Protein AF-A0A531LM87-F1 (afdb_monomer)

Solvent-accessible surface area (backbone atoms only — not comparable to full-atom values): 6780 Å² total; per-residue (Å²): 140,84,88,80,95,71,61,80,38,57,71,77,74,52,65,90,88,71,44,79,80,77,78,45,81,88,76,82,76,84,52,53,81,94,46,64,90,66,51,77,75,80,88,79,84,87,84,82,89,80,81,90,64,92,45,75,66,54,52,50,49,54,56,46,62,70,35,48,65,49,49,36,58,46,21,48,71,38,54,52,80,78,92,65,83,81,46,67,76,82,36,40,58,44,73,77,73,71,108

Mean predicted aligned error: 4.52 Å

pLDDT: mean 90.81, std 5.33, range [72.06, 98.62]

Sequence (99 aa):
CYLHHQASFIPTFFPEGTKLGQDADFFYFPPYASKPELGTPVLGAGTLAMITKDSKAARAFIEFLKMPLAHEIWMAQGGFVTPFKGVNKDAYASDALKK

Radius of gyration: 16.84 Å; Cα contacts (8 Å, |Δi|>4): 76; chains: 1; bounding box: 39×30×48 Å

Secondary structure (DSSP, 8-state):
-------TTGGGGSPTT--BTTTB---PPPP-TT-GGG-S-----------SS--HHHHHHHHHHTSHHHHHHHHHHSS---S-TTS-GGGSSSGGGG-

Structure (mmCIF, N/CA/C/O backbone):
data_AF-A0A531LM87-F1
#
_entry.id   AF-A0A531LM87-F1
#
loop_
_atom_site.group_PDB
_atom_site.id
_atom_site.type_symbol
_atom_site.label_atom_id
_atom_site.label_alt_id
_atom_site.label_comp_id
_atom_site.label_asym_id
_atom_site.label_entity_id
_atom_site.label_seq_id
_atom_site.pdbx_PDB_ins_code
_atom_site.Cartn_x
_atom_site.Cartn_y
_atom_site.Cartn_z
_atom_site.occupancy
_atom_site.B_iso_or_equiv
_atom_site.auth_seq_id
_atom_site.auth_comp_id
_atom_site.auth_asym_id
_atom_site.auth_atom_id
_atom_site.pdbx_PDB_model_num
ATOM 1 N N . CYS A 1 1 ? 0.618 4.715 -25.164 1.00 72.06 1 CYS A N 1
ATOM 2 C CA . CYS A 1 1 ? 1.020 4.493 -23.761 1.00 72.06 1 CYS A CA 1
ATOM 3 C C . CYS A 1 1 ? 0.846 5.789 -22.988 1.00 72.06 1 CYS A C 1
ATOM 5 O O . CYS A 1 1 ? 1.275 6.823 -23.487 1.00 72.06 1 CYS A O 1
ATOM 7 N N . TYR A 1 2 ? 0.211 5.734 -21.818 1.00 81.31 2 TYR A N 1
ATOM 8 C CA . TYR A 1 2 ? 0.078 6.872 -20.908 1.00 81.31 2 TYR A CA 1
ATOM 9 C C . TYR A 1 2 ? 0.901 6.604 -19.653 1.00 81.31 2 TYR A C 1
ATOM 11 O O . TYR A 1 2 ? 0.967 5.466 -19.191 1.00 81.31 2 TYR A O 1
ATOM 19 N N . LEU A 1 3 ? 1.528 7.649 -19.116 1.00 86.50 3 LEU A N 1
ATOM 20 C CA . LEU A 1 3 ? 2.197 7.596 -17.825 1.00 86.50 3 LEU A CA 1
ATOM 21 C C . LEU A 1 3 ? 1.267 8.193 -16.768 1.00 86.50 3 LEU A C 1
ATOM 23 O O . LEU A 1 3 ? 0.919 9.369 -16.852 1.00 86.50 3 LEU A O 1
ATOM 27 N N . HIS A 1 4 ? 0.896 7.397 -15.768 1.00 87.69 4 HIS A N 1
ATOM 28 C CA . HIS A 1 4 ? 0.132 7.867 -14.617 1.00 87.69 4 HIS A CA 1
ATOM 29 C C . HIS A 1 4 ? 1.040 7.978 -13.394 1.00 87.69 4 HIS A C 1
ATOM 31 O O . HIS A 1 4 ? 1.759 7.041 -13.060 1.00 87.69 4 HIS A O 1
ATOM 37 N N . HIS A 1 5 ? 0.977 9.116 -12.704 1.00 86.56 5 HIS A N 1
ATOM 38 C CA . HIS A 1 5 ? 1.638 9.318 -11.417 1.00 86.56 5 HIS A CA 1
ATOM 39 C C . HIS A 1 5 ? 0.601 9.181 -10.294 1.00 86.56 5 HIS A C 1
ATOM 41 O O . HIS A 1 5 ? 0.059 10.169 -9.801 1.00 86.56 5 HIS A O 1
ATOM 47 N N . GLN A 1 6 ? 0.255 7.936 -9.961 1.00 83.75 6 GLN A N 1
ATOM 48 C CA . GLN A 1 6 ? -0.698 7.580 -8.904 1.00 83.75 6 GLN A CA 1
ATOM 49 C C . GLN A 1 6 ? -0.182 6.377 -8.106 1.00 83.75 6 GLN A C 1
ATOM 51 O O . GLN A 1 6 ? 0.658 5.619 -8.587 1.00 83.75 6 GLN A O 1
ATOM 56 N N . ALA A 1 7 ? -0.672 6.219 -6.875 1.00 83.88 7 ALA A N 1
ATOM 57 C CA . ALA A 1 7 ? -0.242 5.150 -5.980 1.00 83.88 7 ALA A CA 1
ATOM 58 C C . ALA A 1 7 ? -0.838 3.780 -6.366 1.00 83.88 7 ALA A C 1
ATOM 60 O O . ALA A 1 7 ? -1.593 3.642 -7.330 1.00 83.88 7 ALA A O 1
ATOM 61 N N . SER A 1 8 ? -0.529 2.760 -5.566 1.00 80.75 8 SER A N 1
ATOM 62 C CA . SER A 1 8 ? -0.869 1.348 -5.794 1.00 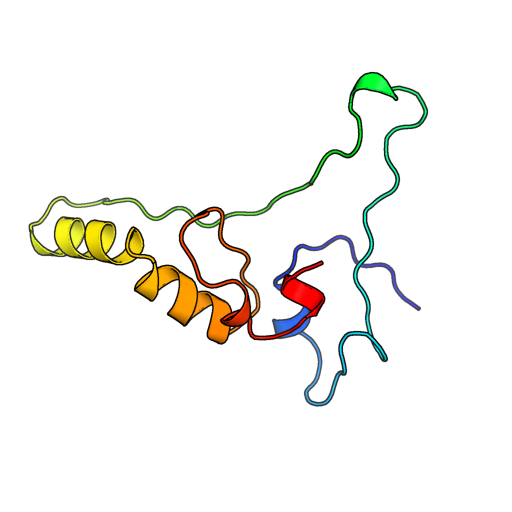80.75 8 SER A CA 1
ATOM 63 C C . SER A 1 8 ? -2.368 1.019 -5.900 1.00 80.75 8 SER A C 1
ATOM 65 O O . SER A 1 8 ? -2.712 -0.100 -6.272 1.00 80.75 8 SER A O 1
ATOM 67 N N . PHE A 1 9 ? -3.268 1.967 -5.616 1.00 84.62 9 PHE A N 1
ATOM 68 C CA . PHE A 1 9 ? -4.719 1.788 -5.741 1.00 84.62 9 PHE A CA 1
ATOM 69 C C . PHE A 1 9 ? -5.268 2.013 -7.156 1.00 84.62 9 PHE A C 1
ATOM 71 O O . PHE A 1 9 ? -6.409 1.631 -7.416 1.00 84.62 9 PHE A O 1
ATOM 78 N N . ILE A 1 10 ? -4.486 2.585 -8.083 1.00 88.44 10 ILE A N 1
ATOM 79 C CA . ILE A 1 10 ? -4.953 2.877 -9.451 1.00 88.44 10 ILE A CA 1
ATOM 80 C C . ILE A 1 10 ? -5.563 1.668 -10.196 1.00 88.44 10 ILE A C 1
ATOM 82 O O . ILE A 1 10 ? -6.539 1.890 -10.916 1.00 88.44 10 ILE A O 1
ATOM 86 N N . PRO A 1 11 ? -5.128 0.396 -10.004 1.00 87.88 11 PRO A N 1
ATOM 87 C CA . PRO A 1 11 ? -5.746 -0.734 -10.698 1.00 87.88 11 PRO A CA 1
ATOM 88 C C . PRO A 1 11 ? -7.237 -0.900 -10.429 1.00 87.88 11 PRO A C 1
ATOM 90 O O . PRO A 1 11 ? -7.941 -1.458 -11.262 1.00 87.88 11 PRO A O 1
ATOM 93 N N . THR A 1 12 ? -7.731 -0.397 -9.295 1.00 84.50 12 THR A N 1
ATOM 94 C CA . THR A 1 12 ? -9.158 -0.473 -8.945 1.00 84.50 12 THR A CA 1
ATOM 95 C C . THR A 1 12 ? -10.045 0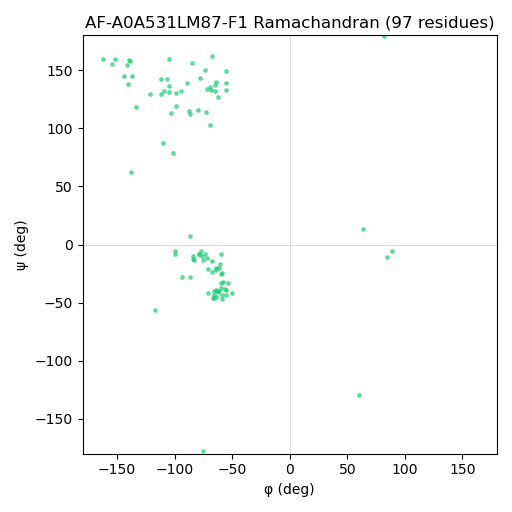.380 -9.859 1.00 84.50 12 THR A C 1
ATOM 97 O O . THR A 1 12 ? -11.258 0.197 -9.872 1.00 84.50 12 THR A O 1
ATOM 100 N N . PHE A 1 13 ? -9.455 1.289 -10.644 1.00 88.00 13 PHE A N 1
ATOM 101 C CA . PHE A 1 13 ? -10.154 2.123 -11.625 1.00 88.00 13 PHE A CA 1
ATOM 102 C C . PHE A 1 13 ? -10.038 1.602 -13.058 1.00 88.00 13 PHE A C 1
ATOM 104 O O . PHE A 1 13 ? -10.652 2.172 -13.962 1.00 88.00 13 PHE A O 1
ATOM 111 N N . PHE A 1 14 ? -9.216 0.579 -13.299 1.00 89.75 14 PHE A N 1
ATOM 112 C CA . PHE A 1 14 ? -9.034 0.053 -14.645 1.00 89.75 14 PHE A CA 1
ATOM 113 C C . PHE A 1 14 ? -10.263 -0.744 -15.097 1.00 89.75 14 PHE A C 1
ATOM 115 O O . PHE A 1 14 ? -10.952 -1.336 -14.263 1.00 89.75 14 PHE A O 1
ATOM 122 N N . PRO A 1 15 ? -10.551 -0.778 -16.413 1.00 91.44 15 PRO A N 1
ATOM 123 C CA . PRO A 1 15 ? -11.613 -1.616 -16.947 1.00 91.44 15 PRO A CA 1
ATOM 124 C C . PRO A 1 15 ? -11.433 -3.083 -16.551 1.00 91.44 15 PRO A C 1
ATOM 126 O O . PRO A 1 15 ? -10.305 -3.579 -16.431 1.00 91.44 15 PRO A O 1
ATOM 129 N N . GLU A 1 16 ? -12.553 -3.787 -16.408 1.00 89.75 16 GLU A N 1
ATOM 130 C CA . GLU A 1 16 ? -12.548 -5.225 -16.156 1.00 89.75 16 GLU A CA 1
ATOM 131 C C . GLU A 1 16 ? -11.752 -5.962 -17.248 1.00 89.75 16 GLU A C 1
ATOM 133 O O . GLU A 1 16 ? -11.809 -5.616 -18.429 1.00 89.75 16 GLU A O 1
ATOM 138 N N . GLY A 1 17 ? -10.967 -6.961 -16.841 1.00 90.06 17 GLY A N 1
ATOM 139 C CA . GLY A 1 17 ? -10.095 -7.724 -17.738 1.00 90.06 17 GLY A CA 1
ATOM 140 C C . GLY A 1 17 ? -8.684 -7.157 -17.937 1.00 90.06 17 GLY A C 1
ATOM 141 O O . GLY A 1 17 ? -7.868 -7.845 -18.549 1.00 90.06 17 GLY A O 1
ATOM 142 N N . THR A 1 18 ? -8.361 -5.973 -17.399 1.00 91.56 18 THR A N 1
ATOM 143 C CA . THR A 1 18 ? -6.990 -5.423 -17.431 1.00 91.56 18 THR A CA 1
ATOM 144 C C . THR A 1 18 ? -6.014 -6.327 -16.669 1.00 91.56 18 THR A C 1
ATOM 146 O O . THR A 1 18 ? -6.229 -6.630 -15.492 1.00 91.56 18 THR A O 1
ATOM 149 N N . LYS A 1 19 ? -4.909 -6.729 -17.307 1.00 89.62 19 LYS A N 1
ATOM 150 C CA . LYS A 1 19 ? -3.888 -7.609 -16.718 1.00 89.62 19 LYS A CA 1
ATOM 151 C C . LYS A 1 19 ? -2.651 -6.824 -16.297 1.00 89.62 19 LYS A C 1
ATOM 153 O O . LYS A 1 19 ? -1.889 -6.329 -17.128 1.00 89.62 19 LYS A O 1
ATOM 158 N N . LEU A 1 20 ? -2.407 -6.752 -14.989 1.00 88.69 20 LEU A N 1
ATOM 159 C CA . LEU A 1 20 ? -1.179 -6.162 -14.451 1.00 88.69 20 LEU A CA 1
ATOM 160 C C . LEU A 1 20 ? 0.047 -6.990 -14.868 1.00 88.69 20 LEU A C 1
ATOM 162 O O . LEU A 1 20 ? 0.016 -8.217 -14.840 1.00 88.69 20 LEU A O 1
ATOM 166 N N . GLY A 1 21 ? 1.118 -6.309 -15.269 1.00 86.75 21 GLY A N 1
ATOM 167 C CA . GLY A 1 21 ? 2.328 -6.902 -15.841 1.00 86.75 21 GLY A CA 1
ATOM 168 C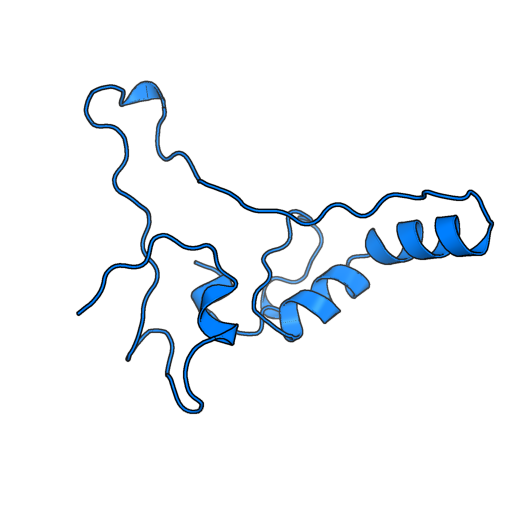 C . GLY A 1 21 ? 2.260 -7.170 -17.350 1.00 86.75 21 GLY A C 1
ATOM 169 O O . GLY A 1 21 ? 3.295 -7.450 -17.948 1.00 86.75 21 GLY A O 1
ATOM 170 N N . GLN A 1 22 ? 1.080 -7.056 -17.971 1.00 90.62 22 GLN A N 1
ATOM 171 C CA . GLN A 1 22 ? 0.903 -7.173 -19.423 1.00 90.62 22 GLN A CA 1
ATOM 172 C C . GLN A 1 22 ? 0.377 -5.866 -20.029 1.00 90.62 22 GLN A C 1
ATOM 174 O O . GLN A 1 22 ? 1.013 -5.304 -20.917 1.00 90.62 22 GLN A O 1
ATOM 179 N N . ASP A 1 23 ? -0.758 -5.376 -19.529 1.00 92.25 23 ASP A N 1
ATOM 180 C CA . ASP A 1 23 ? -1.447 -4.191 -20.056 1.00 92.25 23 ASP A CA 1
ATOM 181 C C . ASP A 1 23 ? -1.044 -2.905 -19.313 1.00 92.25 23 ASP A C 1
ATOM 183 O O . ASP A 1 23 ? -1.061 -1.812 -19.882 1.00 92.25 23 ASP A O 1
ATOM 187 N N . ALA A 1 24 ? -0.659 -3.031 -18.040 1.00 90.31 24 ALA A N 1
ATOM 188 C CA . ALA A 1 24 ? -0.143 -1.948 -17.206 1.00 90.31 24 ALA A CA 1
ATOM 189 C C . ALA A 1 24 ? 0.951 -2.474 -16.272 1.00 90.31 24 ALA A C 1
ATOM 191 O O . ALA A 1 24 ? 0.843 -3.593 -15.770 1.00 90.31 24 ALA A O 1
ATOM 192 N N . ASP A 1 25 ? 1.975 -1.666 -15.998 1.00 88.44 25 ASP A N 1
ATOM 193 C CA . ASP A 1 25 ? 3.024 -2.021 -15.042 1.00 88.44 25 ASP A CA 1
ATOM 194 C C . ASP A 1 25 ? 3.447 -0.834 -14.170 1.00 88.44 25 ASP A C 1
ATOM 196 O O . ASP A 1 25 ? 3.233 0.332 -14.511 1.00 88.44 25 ASP A O 1
ATOM 200 N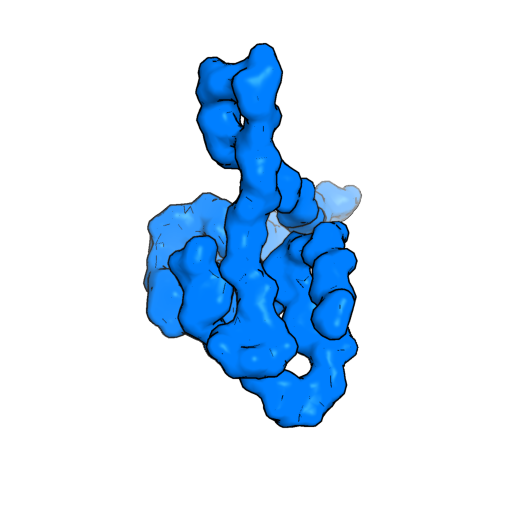 N . PHE A 1 26 ? 4.047 -1.162 -13.031 1.00 87.62 26 PHE A N 1
ATOM 201 C CA . PHE A 1 26 ? 4.564 -0.233 -12.043 1.00 87.62 26 PHE A CA 1
ATOM 202 C C . PHE A 1 26 ? 6.079 -0.186 -12.127 1.00 87.62 26 PHE A C 1
ATOM 204 O O . PHE A 1 26 ? 6.753 -1.214 -12.195 1.00 87.62 26 PHE A O 1
ATOM 211 N N . PHE A 1 27 ? 6.618 1.022 -12.059 1.00 85.00 27 PHE A N 1
ATOM 212 C CA . PHE A 1 27 ? 8.048 1.239 -11.970 1.00 85.00 27 PHE A CA 1
ATOM 213 C C . PHE A 1 27 ? 8.336 2.398 -11.027 1.00 85.00 27 PHE A C 1
ATOM 215 O O . PHE A 1 27 ? 7.507 3.284 -10.812 1.00 85.00 27 PHE A O 1
ATOM 222 N N . TYR A 1 28 ? 9.532 2.372 -10.453 1.00 84.19 28 TYR A N 1
ATOM 223 C CA . TYR A 1 28 ? 9.975 3.420 -9.557 1.00 84.19 28 TYR A CA 1
ATOM 224 C C . TYR A 1 28 ? 10.261 4.700 -10.338 1.00 84.19 28 TYR A C 1
ATOM 226 O O . TYR A 1 28 ? 10.937 4.661 -11.368 1.00 84.19 28 TYR A O 1
ATOM 234 N N . PHE A 1 29 ? 9.773 5.841 -9.852 1.00 85.44 29 PHE A N 1
ATOM 235 C CA . PHE A 1 29 ? 10.062 7.111 -10.509 1.00 85.44 29 PHE A CA 1
ATOM 236 C C . PHE A 1 29 ? 11.572 7.410 -10.437 1.00 85.44 29 PHE A C 1
ATOM 238 O O . PHE A 1 29 ? 12.181 7.140 -9.398 1.00 85.44 29 PHE A O 1
ATOM 245 N N . PRO A 1 30 ? 12.202 7.946 -11.501 1.00 86.69 30 PRO A N 1
ATOM 246 C CA . PRO A 1 30 ? 13.639 8.198 -11.488 1.00 86.69 30 PRO A CA 1
ATOM 247 C C . PRO A 1 30 ? 14.058 9.079 -10.297 1.00 86.69 30 PRO A C 1
ATOM 249 O O . PRO A 1 30 ? 13.417 10.107 -10.051 1.00 86.69 30 PRO A O 1
ATOM 252 N N . PRO A 1 31 ? 15.120 8.709 -9.557 1.00 90.00 31 PRO A N 1
ATOM 253 C CA . PRO A 1 31 ? 15.602 9.506 -8.437 1.00 90.00 31 PRO A CA 1
ATOM 254 C C . PR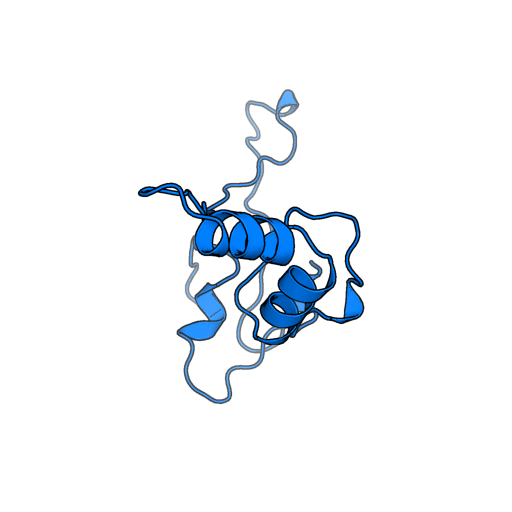O A 1 31 ? 16.201 10.838 -8.913 1.00 90.00 31 PRO A C 1
ATOM 256 O O . PRO A 1 31 ? 16.559 11.014 -10.080 1.00 90.00 31 PRO A O 1
ATOM 259 N N . TYR A 1 32 ? 16.344 11.790 -7.990 1.00 90.25 32 TYR A N 1
ATOM 260 C CA . TYR A 1 32 ? 16.902 13.108 -8.289 1.00 90.25 32 TYR A CA 1
ATOM 261 C C . TYR A 1 32 ? 18.400 13.019 -8.605 1.00 90.25 32 TYR A C 1
ATOM 263 O O . TYR A 1 32 ? 19.228 12.948 -7.701 1.00 90.25 32 TYR A O 1
ATOM 271 N N . ALA A 1 33 ? 18.765 13.102 -9.887 1.00 92.31 33 ALA A N 1
ATOM 272 C CA . ALA A 1 33 ? 20.164 13.031 -10.322 1.00 92.31 33 ALA A CA 1
ATOM 273 C C . ALA A 1 33 ? 21.065 14.114 -9.691 1.00 92.31 33 ALA A C 1
ATOM 275 O O . ALA A 1 33 ? 22.240 13.870 -9.439 1.00 92.31 33 ALA A O 1
ATOM 276 N N . SER A 1 34 ? 20.517 15.301 -9.408 1.00 95.94 34 SER A N 1
ATOM 277 C CA . SER A 1 34 ? 21.237 16.404 -8.755 1.00 95.94 34 SER A CA 1
ATOM 278 C C . SER A 1 34 ? 21.387 16.249 -7.239 1.00 95.94 34 SER A C 1
ATOM 280 O O . SER A 1 34 ? 22.083 17.056 -6.627 1.00 95.94 34 SER A O 1
ATOM 282 N N . LYS A 1 35 ? 20.720 15.255 -6.638 1.00 94.38 35 LYS A N 1
ATOM 283 C CA . LYS A 1 35 ? 20.710 14.975 -5.195 1.00 94.38 35 LYS A CA 1
ATOM 284 C C . LYS A 1 35 ? 20.821 13.466 -4.930 1.00 94.38 35 LYS A C 1
ATOM 286 O O . LYS A 1 35 ? 19.878 12.863 -4.403 1.00 94.38 35 LYS A O 1
ATOM 291 N N . PRO A 1 36 ? 21.931 12.824 -5.345 1.00 91.75 36 PRO A N 1
ATOM 292 C CA . PRO A 1 36 ? 22.100 11.374 -5.232 1.00 91.75 36 PRO A CA 1
ATOM 293 C C . PRO A 1 36 ? 22.024 10.869 -3.782 1.00 91.75 36 PRO A C 1
ATOM 295 O O . PRO A 1 36 ? 21.650 9.721 -3.549 1.00 91.75 36 PRO A O 1
ATOM 298 N N . GLU A 1 37 ? 22.326 11.719 -2.801 1.00 95.12 37 GLU A N 1
ATOM 299 C CA . GLU A 1 37 ? 22.268 11.410 -1.371 1.00 95.12 37 GLU A CA 1
ATOM 300 C C . GLU A 1 37 ? 20.855 11.100 -0.852 1.00 95.12 37 GLU A C 1
ATOM 302 O O . GLU A 1 37 ? 20.717 10.457 0.187 1.00 95.12 37 GLU A O 1
ATOM 307 N N . LEU A 1 38 ? 19.804 11.518 -1.568 1.00 91.62 38 LEU A N 1
ATOM 308 C CA . LEU A 1 38 ? 18.413 11.225 -1.201 1.00 91.62 38 LEU A CA 1
ATOM 309 C C . LEU A 1 38 ? 17.973 9.803 -1.588 1.00 91.62 38 LEU A C 1
ATOM 311 O O . LEU A 1 38 ? 16.881 9.378 -1.206 1.00 91.62 38 LEU A O 1
ATOM 315 N N . GLY A 1 39 ? 18.796 9.068 -2.343 1.00 91.12 39 GLY A N 1
ATOM 316 C CA . GLY A 1 39 ? 18.490 7.714 -2.794 1.00 91.12 39 GLY A CA 1
ATOM 317 C C . GLY A 1 39 ? 17.229 7.663 -3.658 1.00 91.12 39 GLY A C 1
ATOM 318 O O . GLY A 1 39 ? 17.079 8.420 -4.616 1.00 91.12 39 GLY A O 1
ATOM 319 N N . THR A 1 40 ? 16.319 6.753 -3.321 1.00 88.12 40 THR A N 1
ATOM 320 C CA . THR A 1 40 ? 15.058 6.509 -4.027 1.00 88.12 40 THR A CA 1
ATOM 321 C C . THR A 1 40 ? 13.878 6.977 -3.170 1.00 88.12 40 THR A C 1
ATOM 323 O O . THR A 1 40 ? 13.307 6.181 -2.428 1.00 88.12 40 THR A O 1
ATOM 326 N N . PRO A 1 41 ? 13.465 8.253 -3.232 1.00 85.94 41 PRO A N 1
ATOM 327 C CA . PRO A 1 41 ? 12.322 8.7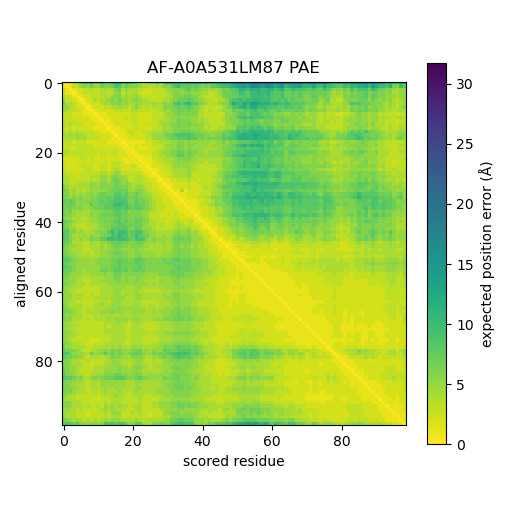24 -2.452 1.00 85.94 41 PRO A CA 1
ATOM 328 C C . PRO A 1 41 ? 11.007 8.119 -2.966 1.00 85.94 41 PRO A C 1
ATOM 330 O O . PRO A 1 41 ? 10.769 8.090 -4.172 1.00 85.94 41 PRO A O 1
ATOM 333 N N . VAL A 1 42 ? 10.150 7.652 -2.051 1.00 83.44 42 VAL A N 1
ATOM 334 C CA . VAL A 1 42 ? 8.788 7.186 -2.367 1.00 83.44 42 VAL A CA 1
ATOM 335 C 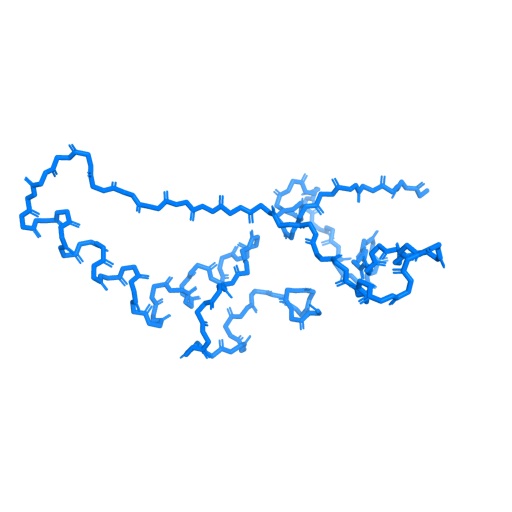C . VAL A 1 42 ? 7.816 8.342 -2.154 1.00 83.44 42 VAL A C 1
ATOM 337 O O . VAL A 1 42 ? 7.821 8.963 -1.090 1.00 83.44 42 VAL A O 1
ATOM 340 N N . LEU A 1 43 ? 6.925 8.587 -3.116 1.00 81.00 43 LEU A N 1
ATOM 341 C CA . LEU A 1 43 ? 5.718 9.370 -2.865 1.00 81.00 43 LEU A CA 1
ATOM 342 C C . LEU A 1 43 ? 4.607 8.436 -2.378 1.00 81.00 43 LEU A C 1
ATOM 344 O O . LEU A 1 43 ? 4.152 7.563 -3.114 1.00 81.00 43 LEU A O 1
ATOM 348 N N . GLY A 1 44 ? 4.178 8.621 -1.132 1.00 80.75 44 GLY A N 1
ATOM 349 C CA . GLY A 1 44 ? 3.113 7.831 -0.522 1.00 80.75 44 GLY A CA 1
ATOM 350 C C . GLY A 1 44 ? 1.813 8.616 -0.379 1.00 80.75 44 GLY A C 1
ATOM 351 O O . GLY A 1 44 ? 1.821 9.792 -0.021 1.00 80.75 44 GLY A O 1
ATOM 352 N N . ALA A 1 45 ? 0.693 7.931 -0.592 1.00 82.88 45 ALA A N 1
ATOM 353 C CA . ALA A 1 45 ? -0.595 8.291 -0.009 1.00 82.88 45 ALA A CA 1
ATOM 354 C C . ALA A 1 45 ? -0.896 7.313 1.136 1.00 82.88 45 ALA A C 1
ATOM 356 O O . ALA A 1 45 ? -0.327 6.222 1.191 1.00 82.88 45 ALA A O 1
ATOM 357 N N . GLY A 1 46 ? -1.779 7.686 2.059 1.00 85.69 46 GLY A N 1
ATOM 358 C CA . GLY A 1 46 ? -2.097 6.845 3.208 1.00 85.69 46 GLY A CA 1
ATOM 359 C C . GLY A 1 46 ? -3.505 7.073 3.731 1.00 85.69 46 GLY A C 1
ATOM 360 O O . GLY A 1 46 ? -4.113 8.112 3.485 1.00 85.69 46 GLY A O 1
ATOM 361 N N . THR A 1 47 ? -4.003 6.085 4.470 1.00 87.38 47 THR A N 1
ATOM 362 C CA . THR A 1 47 ? -5.256 6.183 5.222 1.00 87.38 47 THR A CA 1
ATOM 363 C C . THR A 1 47 ? -4.933 6.241 6.707 1.00 87.38 47 THR A C 1
ATOM 365 O O . THR A 1 47 ? -4.156 5.427 7.205 1.00 87.38 47 THR A O 1
ATOM 368 N N . LEU A 1 48 ? -5.539 7.192 7.416 1.00 91.31 48 LEU A N 1
ATOM 369 C CA . LEU A 1 48 ? -5.453 7.302 8.869 1.00 91.31 48 LEU A CA 1
ATOM 370 C C . LEU A 1 48 ? -6.819 6.988 9.477 1.00 91.31 48 LEU A C 1
ATOM 372 O O . LEU A 1 48 ? -7.826 7.573 9.086 1.00 91.31 48 LEU A O 1
ATOM 376 N N . ALA A 1 49 ? -6.839 6.090 10.458 1.00 93.62 49 ALA A N 1
ATOM 377 C CA . ALA A 1 49 ? -8.003 5.851 11.300 1.00 93.62 49 ALA A CA 1
ATOM 378 C C . ALA A 1 49 ? -7.823 6.603 12.624 1.00 93.62 49 ALA A C 1
ATOM 380 O O . ALA A 1 49 ? -6.781 6.491 13.271 1.00 93.62 49 ALA A O 1
ATOM 381 N N . MET A 1 50 ? -8.835 7.368 13.029 1.00 96.50 50 MET A N 1
ATOM 382 C CA . MET A 1 50 ? -8.813 8.154 14.263 1.00 96.50 50 MET A CA 1
ATOM 383 C C . MET A 1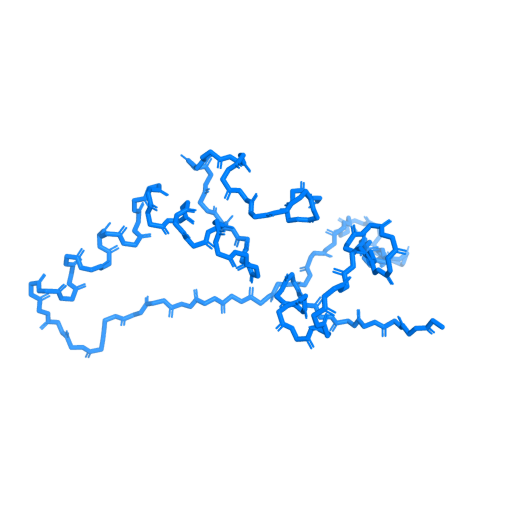 50 ? -10.145 8.042 15.003 1.00 96.50 50 MET A C 1
ATOM 385 O O . MET A 1 50 ? -11.208 7.959 14.389 1.00 96.50 50 MET A O 1
ATOM 389 N N . ILE A 1 51 ? -10.089 8.052 16.334 1.00 98.12 51 ILE A N 1
ATOM 390 C CA . ILE A 1 51 ? -11.283 8.045 17.180 1.00 98.12 51 ILE A CA 1
ATOM 391 C C . ILE A 1 51 ? -11.739 9.492 17.376 1.00 98.12 51 ILE A C 1
ATOM 393 O O . ILE A 1 51 ? -11.067 10.266 18.050 1.00 98.12 51 ILE A O 1
ATOM 397 N N . THR A 1 52 ? -12.894 9.849 16.815 1.00 97.69 52 THR A N 1
ATOM 398 C CA . THR A 1 52 ? -13.505 11.180 16.996 1.00 97.69 52 THR A CA 1
ATOM 399 C C . THR A 1 52 ? -14.389 11.257 18.242 1.00 97.69 52 THR A C 1
ATOM 401 O O . THR A 1 52 ? -14.529 12.320 18.839 1.00 97.69 52 THR A O 1
ATOM 404 N N . LYS A 1 53 ? -14.961 10.121 18.665 1.00 97.94 53 LYS A N 1
ATOM 405 C CA . LYS A 1 53 ? -15.700 9.966 19.922 1.00 97.94 53 LYS A CA 1
ATOM 406 C C . LYS A 1 53 ? -15.243 8.706 20.637 1.00 97.94 53 LYS A C 1
ATOM 408 O O . LYS A 1 53 ? -15.407 7.597 20.126 1.00 97.94 53 LYS A O 1
ATOM 413 N N . ASP A 1 54 ? -14.703 8.886 21.835 1.00 98.06 54 ASP A N 1
ATOM 414 C CA . ASP A 1 54 ? -14.201 7.769 22.620 1.00 98.06 54 ASP A CA 1
ATOM 415 C C . ASP A 1 54 ? -15.333 6.850 23.100 1.00 98.06 54 ASP A C 1
ATOM 417 O O . ASP A 1 54 ? -16.372 7.292 23.597 1.00 98.06 54 ASP A O 1
ATOM 421 N N . SER A 1 55 ? -15.132 5.549 22.918 1.00 98.62 55 SER A N 1
ATOM 422 C CA . SER A 1 55 ? -16.020 4.490 23.382 1.00 98.62 55 SER A CA 1
ATOM 423 C C . SER A 1 55 ? -15.277 3.156 23.398 1.00 98.62 55 SER A C 1
ATOM 425 O O . SER A 1 55 ? -14.297 2.960 22.676 1.00 98.62 55 SER A O 1
ATOM 427 N N . LYS A 1 56 ? -15.785 2.190 24.175 1.00 98.56 56 LYS A N 1
ATOM 428 C CA . LYS A 1 56 ? -15.243 0.820 24.183 1.00 98.56 56 LYS A CA 1
ATOM 429 C C . LYS A 1 56 ? -15.231 0.200 22.779 1.00 98.56 56 LYS A C 1
ATOM 431 O O . LYS A 1 56 ? -14.255 -0.444 22.415 1.00 98.56 56 LYS A O 1
ATOM 436 N N . ALA A 1 57 ? -16.275 0.447 21.985 1.00 98.31 57 ALA A N 1
ATOM 437 C CA . ALA A 1 57 ? -16.379 -0.052 20.615 1.00 98.31 57 ALA A CA 1
ATOM 438 C C . ALA A 1 57 ? -15.327 0.574 19.683 1.00 98.31 57 ALA A C 1
ATOM 440 O O . ALA A 1 57 ? -14.646 -0.149 18.964 1.00 98.31 57 ALA A O 1
ATOM 441 N N . ALA A 1 58 ? -15.138 1.899 19.738 1.00 98.44 58 ALA A N 1
ATOM 442 C CA . ALA A 1 58 ? -14.139 2.582 18.914 1.00 98.44 58 ALA A CA 1
ATOM 443 C C . ALA A 1 58 ? -12.710 2.109 19.231 1.00 98.44 58 ALA A C 1
ATOM 445 O O . ALA A 1 58 ? -11.923 1.859 18.321 1.00 98.44 58 ALA A O 1
ATOM 446 N N . ARG A 1 59 ? -12.389 1.918 20.518 1.00 98.38 59 ARG A N 1
ATOM 447 C CA . ARG A 1 59 ? -11.090 1.374 20.945 1.00 98.38 59 ARG A CA 1
ATOM 448 C C . ARG A 1 59 ? -10.885 -0.060 20.465 1.00 98.38 59 ARG A C 1
ATOM 450 O O . ARG A 1 59 ? -9.830 -0.359 19.920 1.00 98.38 59 ARG A O 1
ATOM 457 N N . ALA A 1 60 ? -11.894 -0.921 20.611 1.00 98.19 60 ALA A N 1
ATOM 458 C CA . ALA A 1 60 ? -11.829 -2.297 20.121 1.00 98.19 60 ALA A CA 1
ATOM 459 C C . ALA A 1 60 ? -11.614 -2.357 18.599 1.00 98.19 60 ALA A C 1
ATOM 461 O O . ALA A 1 60 ? -10.848 -3.190 18.123 1.00 98.19 60 ALA A O 1
ATOM 462 N N . PHE A 1 61 ? -12.229 -1.445 17.841 1.00 97.69 61 PHE A N 1
ATOM 463 C CA . PHE A 1 61 ? -12.020 -1.358 16.398 1.00 97.69 61 PHE A CA 1
ATOM 464 C C . PHE A 1 61 ? -10.589 -0.940 16.030 1.00 97.69 61 PHE A C 1
ATOM 466 O O . PHE A 1 61 ? -9.985 -1.560 15.160 1.00 97.69 61 PHE A O 1
ATOM 473 N N . ILE A 1 62 ? -10.005 0.050 16.715 1.00 97.69 62 ILE A N 1
ATOM 474 C CA . ILE A 1 62 ? -8.589 0.401 16.511 1.00 97.69 62 ILE A CA 1
ATOM 475 C C . ILE A 1 62 ? -7.665 -0.772 16.867 1.00 97.69 62 ILE A C 1
ATOM 477 O O . ILE A 1 62 ? -6.712 -1.027 16.136 1.00 97.69 62 ILE A O 1
ATOM 481 N N . GLU A 1 63 ? -7.946 -1.516 17.942 1.00 97.25 63 GLU A N 1
ATOM 482 C CA . GLU A 1 63 ? -7.170 -2.719 18.272 1.00 97.25 63 GLU A CA 1
ATOM 483 C C . GLU A 1 63 ? -7.294 -3.803 17.196 1.00 97.25 63 GLU A C 1
ATOM 485 O O . GLU A 1 63 ? -6.282 -4.391 16.824 1.00 97.25 63 GLU A O 1
ATOM 490 N N . PHE A 1 64 ? -8.485 -4.005 16.624 1.00 96.88 64 PHE A N 1
ATOM 491 C CA . PHE A 1 64 ? -8.663 -4.885 15.467 1.00 96.88 64 PHE A CA 1
ATOM 492 C C . PHE A 1 64 ? -7.816 -4.432 14.270 1.00 96.88 64 PHE A C 1
ATOM 494 O O . PHE A 1 64 ? -7.093 -5.247 13.703 1.00 96.88 64 PHE A O 1
ATOM 501 N N . LEU A 1 65 ? -7.832 -3.140 13.922 1.00 96.00 65 LEU A N 1
ATOM 502 C CA . LEU A 1 65 ? -7.043 -2.602 12.804 1.00 96.00 65 LEU A CA 1
ATOM 503 C C . LEU A 1 65 ? -5.525 -2.763 12.984 1.00 96.00 65 LEU A C 1
ATOM 505 O O . LEU A 1 65 ? -4.802 -2.710 11.996 1.00 96.00 65 LEU A O 1
ATOM 509 N N . LYS A 1 66 ? -5.038 -2.963 14.214 1.00 94.62 66 LYS A N 1
ATOM 510 C CA . LYS A 1 66 ? -3.620 -3.232 14.511 1.00 94.62 66 LYS A CA 1
ATOM 511 C C . LYS A 1 66 ? -3.237 -4.708 14.351 1.00 94.62 66 LYS A C 1
ATOM 513 O O . LYS A 1 66 ? -2.055 -5.038 14.441 1.00 94.62 66 LYS A O 1
ATOM 518 N N . MET A 1 67 ? -4.203 -5.610 14.173 1.00 96.25 67 MET A N 1
ATOM 519 C CA . MET A 1 67 ? -3.940 -7.043 14.034 1.00 96.25 67 MET A CA 1
ATOM 520 C C . MET A 1 67 ? -3.443 -7.380 12.619 1.00 96.25 67 MET A C 1
ATOM 522 O O . MET A 1 67 ? -3.996 -6.847 11.656 1.00 96.25 67 MET A O 1
ATOM 526 N N . PRO A 1 68 ? -2.502 -8.339 12.457 1.00 96.31 68 PRO A N 1
ATOM 527 C CA . PRO A 1 68 ? -2.086 -8.821 11.136 1.00 96.31 68 PRO A CA 1
ATOM 528 C C . PRO A 1 68 ? -3.275 -9.209 10.251 1.00 96.31 68 PRO A C 1
ATOM 530 O O . PRO A 1 68 ? -3.339 -8.804 9.096 1.00 96.31 68 PRO A O 1
ATOM 533 N N . LEU A 1 69 ? -4.269 -9.886 10.837 1.00 95.88 69 LEU A N 1
ATOM 534 C CA . LEU A 1 69 ? -5.484 -10.319 10.151 1.00 95.88 69 LEU A CA 1
ATOM 535 C C . LEU A 1 69 ? -6.234 -9.166 9.466 1.00 95.88 69 LEU A C 1
ATOM 537 O O . LEU A 1 69 ? -6.675 -9.319 8.332 1.00 95.88 69 LEU A O 1
ATOM 541 N N . ALA A 1 70 ? -6.385 -8.013 10.125 1.00 95.88 70 ALA A N 1
ATOM 542 C CA . ALA A 1 70 ? -7.099 -6.880 9.538 1.00 95.88 70 ALA A CA 1
ATOM 543 C C . ALA A 1 70 ? -6.359 -6.325 8.312 1.00 95.88 70 ALA A C 1
ATOM 545 O O . ALA A 1 70 ? -6.982 -6.007 7.299 1.00 95.88 70 ALA A O 1
ATOM 546 N N . HIS A 1 71 ? -5.027 -6.262 8.384 1.00 95.81 71 HIS A N 1
ATOM 547 C CA . HIS A 1 71 ? -4.197 -5.870 7.252 1.00 95.81 71 HIS A CA 1
ATOM 548 C C . HIS A 1 71 ? -4.275 -6.890 6.114 1.00 95.81 71 HIS A C 1
ATOM 550 O O . HIS A 1 71 ? -4.468 -6.491 4.972 1.00 95.81 71 HIS A O 1
ATOM 556 N N . GLU A 1 72 ? -4.173 -8.184 6.413 1.00 96.31 72 GLU A N 1
ATOM 557 C CA . GLU A 1 72 ? -4.207 -9.261 5.416 1.00 96.31 72 GLU A CA 1
ATOM 558 C C . GLU A 1 72 ? -5.558 -9.349 4.695 1.00 96.31 72 GLU A C 1
ATOM 560 O O . GLU A 1 72 ? -5.585 -9.513 3.476 1.00 96.31 72 GLU A O 1
ATOM 565 N N . ILE A 1 73 ? -6.675 -9.148 5.407 1.00 95.19 73 ILE A N 1
ATOM 566 C CA . ILE A 1 73 ? -8.010 -9.052 4.793 1.00 95.19 73 ILE A CA 1
ATOM 567 C C . ILE A 1 73 ? -8.051 -7.910 3.771 1.00 95.19 73 ILE A C 1
ATOM 569 O O . ILE A 1 73 ? -8.580 -8.087 2.675 1.00 95.19 73 ILE A O 1
ATOM 573 N N . TRP A 1 74 ? -7.486 -6.748 4.103 1.00 92.69 74 TRP A N 1
ATOM 574 C CA . TRP A 1 74 ? -7.456 -5.615 3.178 1.00 92.69 74 TRP A CA 1
ATOM 575 C C . TRP A 1 74 ? -6.488 -5.857 2.011 1.00 92.69 74 TRP A C 1
ATOM 577 O O . TRP A 1 74 ? -6.827 -5.605 0.858 1.00 92.69 74 TRP A O 1
ATOM 587 N N . MET A 1 75 ? -5.307 -6.421 2.277 1.00 94.31 75 MET A N 1
ATOM 588 C CA . MET A 1 75 ? -4.329 -6.792 1.246 1.00 94.31 75 MET A CA 1
ATOM 589 C C . MET A 1 75 ? -4.925 -7.739 0.197 1.00 94.31 75 MET A C 1
ATOM 591 O O . MET A 1 75 ? -4.654 -7.571 -0.995 1.00 94.31 75 MET A O 1
ATOM 595 N N . ALA A 1 76 ? -5.771 -8.679 0.627 1.00 94.12 76 ALA A N 1
ATOM 596 C CA . ALA A 1 76 ? -6.446 -9.638 -0.244 1.00 94.12 76 ALA A CA 1
ATOM 597 C C . ALA A 1 76 ? -7.540 -9.006 -1.122 1.00 94.12 76 ALA A C 1
ATOM 599 O O . ALA A 1 76 ? -7.884 -9.559 -2.163 1.00 94.12 76 ALA A O 1
ATOM 600 N N . GLN A 1 77 ? -8.066 -7.838 -0.741 1.00 90.44 77 GLN A N 1
ATOM 601 C CA . GLN A 1 77 ? -9.021 -7.072 -1.552 1.00 90.44 77 GLN A CA 1
ATOM 602 C C . GLN A 1 77 ? -8.330 -6.198 -2.615 1.00 90.44 77 GLN A C 1
ATOM 604 O O . GLN A 1 77 ? -8.983 -5.730 -3.545 1.00 90.44 77 GLN A O 1
ATOM 609 N N . GLY A 1 78 ? -7.011 -6.007 -2.511 1.00 87.75 78 GLY A N 1
ATOM 610 C CA . GLY A 1 78 ? -6.214 -5.229 -3.456 1.00 87.75 78 GLY A CA 1
ATOM 611 C C . GLY A 1 78 ? -6.249 -3.716 -3.214 1.00 87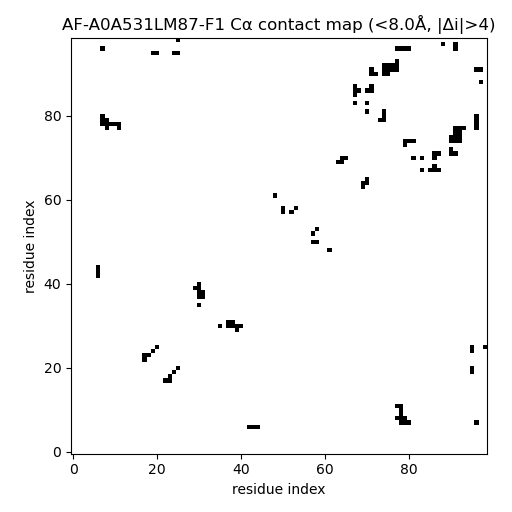.75 78 GLY A C 1
ATOM 612 O O . GLY A 1 78 ? -6.849 -3.216 -2.267 1.00 87.75 78 GLY A O 1
ATOM 613 N N . GLY A 1 79 ? -5.523 -2.974 -4.058 1.00 82.81 79 GLY A N 1
ATOM 614 C CA . GLY A 1 79 ? -5.444 -1.508 -4.008 1.00 82.81 79 GLY A CA 1
ATOM 615 C C . GLY A 1 79 ? -4.823 -0.919 -2.733 1.00 82.81 79 GLY A C 1
ATOM 616 O O . GLY A 1 79 ? -4.941 0.276 -2.483 1.00 82.81 79 GLY A O 1
ATOM 617 N N . PHE A 1 80 ? -4.163 -1.741 -1.920 1.00 87.38 80 PHE A N 1
ATOM 618 C CA . PHE A 1 80 ? -3.623 -1.364 -0.621 1.00 87.38 80 PHE A CA 1
ATOM 619 C C . PHE A 1 80 ? -2.255 -2.015 -0.411 1.00 87.38 80 PHE A C 1
ATOM 621 O O . PHE A 1 80 ? -2.068 -3.188 -0.725 1.00 87.38 80 PHE A O 1
ATOM 628 N N . VAL A 1 81 ? -1.312 -1.249 0.143 1.00 89.94 81 VAL A N 1
ATOM 629 C CA . VAL A 1 81 ? -0.031 -1.745 0.663 1.00 89.94 81 VAL A CA 1
ATOM 630 C C . VAL A 1 81 ? 0.067 -1.383 2.136 1.00 89.94 81 VAL A C 1
ATOM 632 O O . VAL A 1 81 ? -0.176 -0.237 2.521 1.00 89.94 81 VAL A O 1
ATOM 635 N N . THR A 1 82 ? 0.385 -2.364 2.977 1.00 92.25 82 THR A N 1
ATOM 636 C CA . THR A 1 82 ? 0.396 -2.155 4.425 1.00 92.25 82 THR A CA 1
ATOM 637 C C . THR A 1 82 ? 1.759 -1.670 4.927 1.00 92.25 82 THR A C 1
ATOM 639 O O . THR A 1 82 ? 2.789 -2.213 4.521 1.00 92.25 82 THR A O 1
ATOM 642 N N . PRO A 1 83 ? 1.807 -0.702 5.865 1.00 90.31 83 PRO A N 1
ATOM 643 C CA . PRO A 1 83 ? 3.034 -0.374 6.593 1.00 90.31 83 PRO A CA 1
ATOM 644 C C . PRO A 1 83 ? 3.361 -1.405 7.690 1.00 90.31 83 PRO A C 1
ATOM 646 O O . PRO A 1 83 ? 4.436 -1.355 8.294 1.00 90.31 83 PRO A O 1
ATOM 649 N N . PHE A 1 84 ? 2.437 -2.323 7.993 1.00 93.62 84 PHE A N 1
ATOM 650 C CA . PHE A 1 84 ? 2.594 -3.295 9.065 1.00 93.62 84 PHE A CA 1
ATOM 651 C C . PHE A 1 84 ? 3.471 -4.471 8.625 1.00 93.62 84 PHE A C 1
ATOM 653 O O . PHE A 1 84 ? 3.117 -5.240 7.739 1.00 93.62 84 PHE A O 1
ATOM 660 N N . LYS A 1 85 ? 4.632 -4.629 9.269 1.00 92.75 85 LYS A N 1
ATOM 661 C CA . LYS A 1 85 ? 5.651 -5.621 8.882 1.00 92.75 85 LYS A CA 1
ATOM 662 C C . LYS A 1 85 ? 5.313 -7.065 9.272 1.00 92.75 85 LYS A C 1
ATOM 664 O O . LYS A 1 85 ? 5.993 -7.973 8.812 1.00 92.75 85 LYS A O 1
ATOM 669 N N . GLY A 1 86 ? 4.318 -7.268 10.138 1.00 93.25 86 GLY A N 1
ATOM 670 C CA . GLY A 1 86 ? 3.962 -8.577 10.697 1.00 93.25 86 GLY A CA 1
ATOM 671 C C . GLY A 1 86 ? 2.989 -9.406 9.856 1.00 93.25 86 GLY A C 1
ATOM 672 O O . GLY A 1 86 ? 2.507 -10.416 10.352 1.00 93.25 86 GLY A O 1
ATOM 673 N N . VAL A 1 87 ? 2.660 -8.967 8.639 1.00 95.81 87 VAL A N 1
ATOM 674 C CA . VAL A 1 87 ? 1.723 -9.667 7.745 1.00 95.81 87 VAL A CA 1
ATOM 675 C C . VAL A 1 87 ? 2.400 -10.757 6.920 1.00 95.81 87 VAL A C 1
ATOM 677 O O . VAL A 1 87 ? 3.588 -10.666 6.591 1.00 95.81 87 VAL A O 1
ATOM 680 N N . ASN A 1 88 ? 1.610 -11.729 6.477 1.00 95.19 88 ASN A N 1
ATOM 681 C CA . ASN A 1 88 ? 1.967 -12.598 5.368 1.00 95.19 88 ASN A CA 1
ATOM 682 C C . ASN A 1 88 ? 1.884 -11.834 4.032 1.00 95.19 88 ASN A C 1
ATOM 684 O O . ASN A 1 88 ? 0.804 -11.461 3.577 1.00 95.19 88 ASN A O 1
ATOM 688 N N . LYS A 1 89 ? 3.025 -11.638 3.360 1.00 93.31 89 LYS A N 1
ATOM 689 C CA . LYS A 1 89 ? 3.081 -10.957 2.052 1.00 93.31 89 LYS A CA 1
ATOM 690 C C . LYS A 1 89 ? 2.348 -11.714 0.944 1.00 93.31 89 LYS A C 1
ATOM 692 O O . LYS A 1 89 ? 1.943 -11.090 -0.035 1.00 93.31 89 LYS A O 1
ATOM 697 N N . ASP A 1 90 ? 2.135 -13.017 1.090 1.00 94.88 90 ASP A N 1
ATOM 698 C CA . ASP A 1 90 ? 1.378 -13.796 0.109 1.00 94.88 90 ASP A CA 1
ATOM 699 C C . ASP A 1 90 ? -0.125 -13.495 0.142 1.00 94.88 90 ASP A C 1
ATOM 701 O O . ASP A 1 90 ? -0.828 -13.848 -0.799 1.00 94.88 90 ASP A O 1
ATOM 705 N N . ALA A 1 91 ? -0.611 -12.774 1.160 1.00 95.50 91 ALA A N 1
ATOM 706 C CA . ALA A 1 91 ? -1.991 -12.299 1.214 1.00 95.50 91 ALA A CA 1
ATOM 707 C C . ALA A 1 91 ? -2.282 -11.128 0.253 1.00 95.50 91 ALA A C 1
ATOM 709 O O . ALA A 1 91 ? -3.438 -10.740 0.107 1.00 95.50 91 ALA A O 1
ATOM 710 N N . TYR A 1 92 ? -1.273 -10.537 -0.402 1.00 94.81 92 TYR A N 1
ATOM 711 C CA . TYR A 1 92 ? -1.512 -9.505 -1.414 1.00 94.81 92 TYR A CA 1
ATOM 712 C C . TYR A 1 92 ? -2.268 -10.061 -2.625 1.00 94.81 92 TYR A C 1
ATOM 714 O O . TYR A 1 92 ? -1.852 -11.050 -3.223 1.00 94.81 92 TYR A O 1
ATOM 722 N N . ALA A 1 93 ? -3.318 -9.352 -3.049 1.00 92.12 93 ALA A N 1
ATOM 723 C CA . ALA A 1 93 ? -4.177 -9.738 -4.173 1.00 92.12 93 ALA A CA 1
ATOM 724 C C . ALA A 1 93 ? -3.464 -9.858 -5.537 1.00 92.12 93 ALA A C 1
ATOM 726 O O . ALA A 1 93 ? -4.023 -10.411 -6.480 1.00 92.12 93 ALA A O 1
ATOM 727 N N . SER A 1 94 ? -2.256 -9.303 -5.681 1.00 89.31 94 SER A N 1
ATOM 728 C CA . SER A 1 94 ? -1.461 -9.412 -6.907 1.00 89.31 94 SER A CA 1
ATOM 729 C C . SER A 1 94 ? 0.033 -9.276 -6.626 1.00 89.31 94 SER A C 1
ATOM 731 O O . SER A 1 94 ? 0.437 -8.612 -5.669 1.00 89.31 94 SER A O 1
ATOM 733 N N . ASP A 1 95 ? 0.864 -9.835 -7.505 1.00 89.12 95 ASP A N 1
ATOM 734 C CA . ASP A 1 95 ? 2.321 -9.686 -7.417 1.00 89.12 95 ASP A CA 1
ATOM 735 C C . ASP A 1 95 ? 2.786 -8.247 -7.672 1.00 89.12 95 ASP A C 1
ATOM 737 O O . ASP A 1 95 ? 3.827 -7.837 -7.168 1.00 89.12 95 ASP A O 1
ATOM 741 N N . ALA A 1 96 ? 1.988 -7.438 -8.379 1.00 87.69 96 ALA A N 1
ATOM 742 C CA . ALA A 1 96 ? 2.259 -6.013 -8.553 1.00 87.69 96 ALA A CA 1
ATOM 743 C C . ALA A 1 96 ? 2.315 -5.257 -7.211 1.00 87.69 96 ALA A C 1
ATOM 745 O O . ALA A 1 96 ? 3.113 -4.339 -7.067 1.00 87.69 96 ALA A O 1
ATOM 746 N N . LEU A 1 97 ? 1.527 -5.672 -6.210 1.00 88.25 97 LEU A N 1
ATOM 747 C CA . LEU A 1 97 ? 1.540 -5.084 -4.860 1.00 88.25 97 LEU A CA 1
ATOM 748 C C . LEU A 1 97 ? 2.731 -5.548 -4.002 1.00 88.25 97 LEU A C 1
ATOM 750 O O . LEU A 1 97 ? 2.913 -5.051 -2.891 1.00 88.25 97 LEU A O 1
ATOM 754 N N . LYS A 1 98 ? 3.534 -6.494 -4.504 1.00 86.56 98 LYS A N 1
ATOM 755 C CA . LYS A 1 98 ? 4.755 -6.994 -3.856 1.00 86.56 98 LYS A CA 1
ATOM 756 C C . LYS A 1 98 ? 6.036 -6.365 -4.429 1.00 86.56 98 LYS A C 1
ATOM 758 O O . LYS A 1 98 ? 7.111 -6.683 -3.918 1.00 86.56 98 LYS A O 1
ATOM 763 N N . LYS A 1 99 ? 5.921 -5.550 -5.487 1.00 79.06 99 LYS A N 1
ATOM 764 C CA . LYS A 1 99 ? 7.043 -4.877 -6.161 1.00 79.06 99 LYS A CA 1
ATOM 765 C C . LYS A 1 99 ? 7.631 -3.734 -5.335 1.00 79.06 99 LYS A C 1
ATOM 767 O O . LYS A 1 99 ? 6.881 -3.106 -4.556 1.00 79.06 99 LYS A O 1
#

Foldseek 3Di:
DDDDDDDFLVVVVDDPPDDEPPNDYDDQDDDDPVCCVVPRDDDDDDDDDDDPDDDPVSVVVVVVCLDLVVVLVVQLVTSDADPDPPHDPVSHVDCRSVD